Protein AF-A0A077QJ60-F1 (afdb_monomer_lite)

Structure (mmCIF, N/CA/C/O backbone):
data_AF-A0A077QJ60-F1
#
_entry.id   AF-A0A077QJ60-F1
#
loop_
_atom_site.group_PDB
_atom_site.id
_atom_site.type_symbol
_atom_site.label_atom_id
_atom_site.label_alt_id
_atom_site.label_comp_id
_atom_site.label_asym_id
_atom_site.label_entity_id
_atom_site.label_seq_id
_atom_site.pdbx_PDB_ins_code
_atom_site.Cartn_x
_atom_site.Cartn_y
_atom_site.Cartn_z
_atom_site.occupancy
_atom_site.B_iso_or_equiv
_atom_site.auth_seq_id
_atom_site.auth_comp_id
_atom_site.auth_asym_id
_atom_site.auth_atom_id
_atom_site.pdbx_PDB_model_num
ATOM 1 N N . MET A 1 1 ? -6.316 -18.079 2.601 1.00 45.16 1 MET A N 1
ATOM 2 C CA . MET A 1 1 ? -5.553 -17.860 3.847 1.00 45.16 1 MET A CA 1
ATOM 3 C C . MET A 1 1 ? -5.192 -16.392 3.807 1.00 45.16 1 MET A C 1
ATOM 5 O O . MET A 1 1 ? -4.427 -16.029 2.928 1.00 45.16 1 MET A O 1
ATOM 9 N N . ASN A 1 2 ? -5.844 -15.554 4.613 1.00 54.09 2 ASN A N 1
ATOM 10 C CA . ASN A 1 2 ? -5.673 -14.102 4.520 1.00 54.09 2 ASN A CA 1
ATOM 11 C C . ASN A 1 2 ? -4.307 -13.758 5.116 1.00 54.09 2 ASN A C 1
ATOM 13 O O . ASN A 1 2 ? -4.057 -14.051 6.289 1.00 54.09 2 ASN A O 1
ATOM 17 N N . PHE A 1 3 ? -3.397 -13.211 4.311 1.00 62.00 3 PHE A N 1
ATOM 18 C CA . PHE A 1 3 ? -2.084 -12.816 4.807 1.00 62.00 3 PHE A CA 1
ATOM 19 C C . PHE A 1 3 ? -2.166 -11.394 5.346 1.00 62.00 3 PHE A C 1
ATOM 21 O O . PHE A 1 3 ? -2.419 -10.457 4.597 1.00 62.00 3 PHE A O 1
ATOM 28 N N . LEU A 1 4 ? -1.923 -11.227 6.650 1.00 72.00 4 LEU A N 1
ATOM 29 C CA . LEU A 1 4 ? -1.738 -9.902 7.229 1.00 72.00 4 LEU A CA 1
ATOM 30 C C . LEU A 1 4 ? -0.318 -9.424 6.923 1.00 72.00 4 LEU A C 1
ATOM 32 O O . LEU A 1 4 ? 0.641 -9.845 7.576 1.00 72.00 4 LEU A O 1
ATOM 36 N N . ARG A 1 5 ? -0.178 -8.532 5.945 1.00 80.81 5 ARG A N 1
ATOM 37 C CA . ARG A 1 5 ? 1.093 -7.860 5.658 1.00 80.81 5 ARG A CA 1
ATOM 38 C C . ARG A 1 5 ? 1.173 -6.545 6.416 1.00 80.81 5 ARG A C 1
ATOM 40 O O . ARG A 1 5 ? 0.162 -5.891 6.657 1.00 80.81 5 ARG A O 1
ATOM 47 N N . ARG A 1 6 ? 2.383 -6.157 6.817 1.00 81.75 6 ARG A N 1
ATOM 48 C CA . ARG A 1 6 ? 2.634 -4.869 7.464 1.00 81.75 6 ARG A CA 1
ATOM 49 C C . ARG A 1 6 ? 3.534 -4.025 6.584 1.00 81.75 6 ARG A C 1
ATOM 51 O O . ARG A 1 6 ? 4.596 -4.495 6.194 1.00 81.75 6 ARG A O 1
ATOM 58 N N . VAL A 1 7 ? 3.122 -2.785 6.368 1.00 84.81 7 VAL A N 1
ATOM 59 C CA . VAL A 1 7 ? 3.890 -1.773 5.646 1.00 84.81 7 VAL A CA 1
ATOM 60 C C . VAL A 1 7 ? 4.001 -0.509 6.487 1.00 84.81 7 VAL A C 1
ATOM 62 O O . VAL A 1 7 ? 3.128 -0.225 7.317 1.00 84.81 7 VAL A O 1
ATOM 65 N N . SER A 1 8 ? 5.086 0.229 6.286 1.00 83.69 8 SER A N 1
ATOM 66 C CA . SER A 1 8 ? 5.268 1.555 6.862 1.00 83.69 8 SER A CA 1
ATOM 67 C C . SER A 1 8 ? 5.464 2.562 5.749 1.00 83.69 8 SER A C 1
ATOM 69 O O . SER A 1 8 ? 6.221 2.292 4.825 1.00 83.69 8 SER A O 1
ATOM 71 N N . VAL A 1 9 ? 4.781 3.693 5.861 1.00 84.88 9 VAL A N 1
ATOM 72 C CA . VAL A 1 9 ? 4.752 4.756 4.852 1.00 84.88 9 VAL A CA 1
ATOM 73 C C . VAL A 1 9 ? 4.950 6.115 5.522 1.00 84.88 9 VAL A C 1
ATOM 75 O O . VAL A 1 9 ? 4.826 6.238 6.743 1.00 84.88 9 VAL A O 1
ATOM 78 N N . THR A 1 10 ? 5.259 7.143 4.745 1.00 85.00 10 THR A N 1
ATOM 79 C CA . THR A 1 10 ? 5.322 8.530 5.223 1.00 85.00 10 THR A CA 1
ATOM 80 C C . THR A 1 10 ? 3.946 9.032 5.686 1.00 85.00 10 THR A C 1
ATOM 82 O O . THR A 1 10 ? 2.905 8.453 5.370 1.00 85.00 10 THR A O 1
ATOM 85 N N . GLU A 1 11 ? 3.906 10.142 6.430 1.00 85.50 11 GLU A N 1
ATOM 86 C CA . GLU A 1 11 ? 2.640 10.762 6.856 1.00 85.50 11 GLU A CA 1
ATOM 87 C C . GLU A 1 11 ? 1.763 11.177 5.662 1.00 85.50 11 GLU A C 1
ATOM 89 O O . GLU A 1 11 ? 0.540 11.019 5.690 1.00 85.50 11 GLU A O 1
ATOM 94 N N . GLN A 1 12 ? 2.380 11.686 4.593 1.00 84.75 12 GLN A N 1
ATOM 95 C CA . GLN A 1 12 ? 1.671 12.080 3.379 1.00 84.75 12 GLN A CA 1
ATOM 96 C C . GLN A 1 12 ? 0.987 10.875 2.726 1.00 84.75 12 GLN A C 1
ATOM 98 O O . GLN A 1 12 ? -0.222 10.898 2.499 1.00 84.75 12 GLN A O 1
ATOM 103 N N . GLU A 1 13 ? 1.740 9.804 2.489 1.00 85.38 13 GLU A N 1
ATOM 104 C CA . GLU A 1 13 ? 1.234 8.545 1.939 1.00 85.38 13 GLU A CA 1
ATOM 105 C C . GLU A 1 13 ? 0.145 7.929 2.821 1.00 85.38 13 GLU A C 1
ATOM 107 O O . GLU A 1 13 ? -0.899 7.504 2.326 1.00 85.38 13 GLU A O 1
ATOM 112 N N . PHE A 1 14 ? 0.340 7.939 4.143 1.00 86.88 14 PHE A N 1
ATOM 113 C CA . PHE A 1 14 ? -0.656 7.459 5.095 1.00 86.88 14 PHE A CA 1
ATOM 114 C C . PHE A 1 14 ? -1.986 8.203 4.945 1.00 86.88 14 PHE A C 1
ATOM 116 O O . PHE A 1 14 ? -3.053 7.586 4.933 1.00 86.88 14 PHE A O 1
ATOM 123 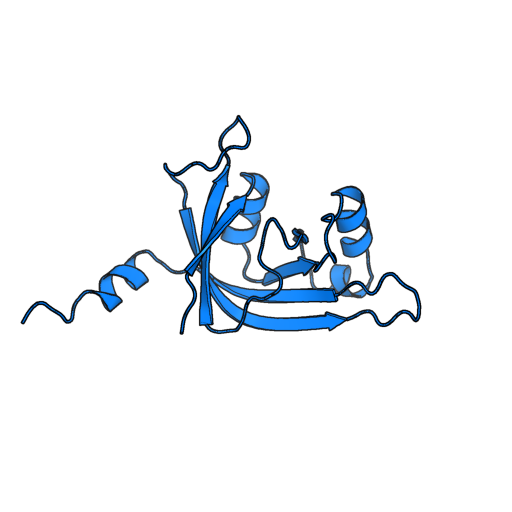N N . ASN A 1 15 ? -1.933 9.530 4.818 1.00 86.25 15 ASN A N 1
ATOM 124 C CA . ASN A 1 15 ? -3.120 10.356 4.638 1.00 86.25 15 ASN A CA 1
ATOM 125 C C . ASN A 1 15 ? -3.784 10.142 3.273 1.00 86.25 15 ASN A C 1
ATOM 127 O O . ASN A 1 15 ? -5.011 10.187 3.203 1.00 86.25 15 ASN A O 1
ATOM 131 N N . ILE A 1 16 ? -3.017 9.864 2.216 1.00 85.94 16 ILE A N 1
ATOM 132 C CA . ILE A 1 16 ? -3.572 9.494 0.908 1.00 85.94 16 ILE A CA 1
ATOM 133 C C . ILE A 1 16 ? -4.349 8.182 1.030 1.00 85.94 16 ILE A C 1
ATOM 135 O O . ILE A 1 16 ? -5.534 8.148 0.714 1.00 85.94 16 ILE A O 1
ATOM 139 N N . ILE A 1 17 ? -3.728 7.129 1.569 1.00 87.19 17 ILE A N 1
ATOM 140 C CA . ILE A 1 17 ? -4.374 5.813 1.698 1.00 87.19 17 ILE A CA 1
ATOM 141 C C . ILE A 1 17 ? -5.602 5.886 2.616 1.00 87.19 17 ILE A C 1
ATOM 143 O O . ILE A 1 17 ? -6.629 5.260 2.381 1.00 87.19 17 ILE A O 1
ATOM 147 N N . LYS A 1 18 ? -5.540 6.689 3.678 1.00 87.75 18 LYS A N 1
ATOM 148 C CA . LYS A 1 18 ? -6.669 6.870 4.594 1.00 87.75 18 LYS A CA 1
ATOM 149 C C . LYS A 1 18 ? -7.869 7.580 3.952 1.00 87.75 18 LYS A C 1
ATOM 151 O O . LYS A 1 18 ? -8.993 7.364 4.396 1.00 87.75 18 LYS A O 1
ATOM 156 N N . ASN A 1 19 ? -7.647 8.467 2.988 1.00 85.88 19 ASN A N 1
ATOM 157 C CA . ASN A 1 19 ? -8.705 9.298 2.405 1.00 85.88 19 ASN A CA 1
ATOM 158 C C . ASN A 1 19 ? -9.121 8.844 1.000 1.00 85.88 19 ASN A C 1
ATOM 160 O O . ASN A 1 19 ? -9.927 9.518 0.361 1.00 85.88 19 ASN A O 1
ATOM 164 N N . ASN A 1 20 ? -8.593 7.714 0.532 1.00 84.19 20 ASN A N 1
ATOM 165 C CA . ASN A 1 20 ? -8.881 7.149 -0.777 1.00 84.19 20 ASN A CA 1
ATOM 166 C C . ASN A 1 20 ? -9.436 5.717 -0.635 1.00 84.19 20 ASN A C 1
ATOM 168 O O . ASN A 1 20 ? -9.516 5.165 0.461 1.00 84.19 20 ASN A O 1
ATOM 172 N N . GLN A 1 21 ? -9.880 5.146 -1.750 1.00 85.31 21 GLN A N 1
ATOM 173 C CA . GLN A 1 21 ? -10.383 3.769 -1.858 1.00 85.31 21 GLN A CA 1
ATOM 174 C C . GLN A 1 21 ? -9.640 2.975 -2.934 1.00 85.31 21 GLN A C 1
ATOM 176 O O . GLN A 1 21 ? -9.834 1.772 -3.065 1.00 85.31 21 GLN A O 1
ATOM 181 N N . LEU A 1 22 ? -8.775 3.651 -3.695 1.00 84.19 22 LEU A N 1
ATOM 182 C CA . LEU A 1 22 ? -8.008 3.082 -4.785 1.00 84.19 22 LEU A CA 1
ATOM 183 C C . LEU A 1 22 ? -6.549 3.518 -4.653 1.00 84.19 22 LEU A C 1
ATOM 185 O O . LEU A 1 22 ? -6.256 4.704 -4.509 1.00 84.19 22 LEU A O 1
ATOM 189 N N . VAL A 1 23 ? -5.628 2.561 -4.713 1.00 85.88 23 VAL A N 1
ATOM 190 C CA . VAL A 1 23 ? -4.182 2.817 -4.810 1.00 85.88 23 VAL A CA 1
ATOM 191 C C . VAL A 1 23 ? -3.583 1.956 -5.903 1.00 85.88 23 VAL A C 1
ATOM 193 O O . VAL A 1 23 ? -4.186 0.995 -6.358 1.00 85.88 23 VAL A O 1
ATOM 196 N N . GLY A 1 24 ? -2.399 2.322 -6.351 1.00 85.31 24 GLY A N 1
ATOM 197 C CA . GLY A 1 24 ? -1.731 1.745 -7.504 1.00 85.31 24 GLY A CA 1
ATOM 198 C C . GLY A 1 24 ? -0.320 1.419 -7.087 1.00 85.31 24 GLY A C 1
ATOM 199 O O . GLY A 1 24 ? 0.354 2.242 -6.476 1.00 85.31 24 GLY A O 1
ATOM 200 N N . VAL A 1 25 ? 0.104 0.208 -7.390 1.00 82.88 25 VAL A N 1
ATOM 201 C CA . VAL A 1 25 ? 1.369 -0.351 -6.951 1.00 82.88 25 VAL A CA 1
ATOM 202 C C . VAL A 1 25 ? 2.141 -0.779 -8.175 1.00 82.88 25 VAL A C 1
ATOM 204 O O . VAL A 1 25 ? 1.688 -1.634 -8.939 1.00 82.88 25 VAL A O 1
ATOM 207 N N . VAL A 1 26 ? 3.294 -0.163 -8.378 1.00 79.25 26 VAL A N 1
ATOM 208 C CA . VAL A 1 26 ? 4.182 -0.478 -9.485 1.00 79.25 26 VAL A CA 1
ATOM 209 C C . VAL A 1 26 ? 5.103 -1.607 -9.049 1.00 79.25 26 VAL A C 1
ATOM 211 O O . VAL A 1 26 ? 5.823 -1.489 -8.065 1.00 79.25 26 VAL A O 1
ATOM 214 N N . ASN A 1 27 ? 5.063 -2.717 -9.778 1.00 74.56 27 ASN A N 1
ATOM 215 C CA . ASN A 1 27 ? 5.962 -3.839 -9.570 1.00 74.56 27 ASN A CA 1
ATOM 216 C C . ASN A 1 27 ? 7.293 -3.542 -10.261 1.00 74.56 27 ASN A C 1
ATOM 218 O O . ASN A 1 27 ? 7.349 -3.443 -11.493 1.00 74.56 27 ASN A O 1
ATOM 222 N N . THR A 1 28 ? 8.347 -3.386 -9.468 1.00 63.69 28 THR A N 1
ATOM 223 C CA . THR A 1 28 ? 9.681 -3.058 -9.956 1.00 63.69 28 THR A CA 1
ATOM 224 C C . THR A 1 28 ? 10.579 -4.262 -9.704 1.00 63.69 28 THR A C 1
ATOM 226 O O . THR A 1 28 ? 10.735 -4.724 -8.585 1.00 63.69 28 THR A O 1
ATOM 229 N N . LEU A 1 29 ? 11.136 -4.836 -10.766 1.00 57.47 29 LEU A N 1
ATOM 230 C CA . LEU A 1 29 ? 11.790 -6.149 -10.745 1.00 57.47 29 LEU A CA 1
ATOM 231 C C . LEU A 1 29 ? 13.121 -6.227 -9.956 1.00 57.47 29 LEU A C 1
ATOM 233 O O . LEU A 1 29 ? 13.884 -7.124 -10.278 1.00 57.47 29 LEU A O 1
ATOM 237 N N . GLU A 1 30 ? 13.408 -5.329 -8.993 1.00 53.56 30 GLU A N 1
ATOM 238 C CA . GLU A 1 30 ? 14.316 -5.521 -7.827 1.00 53.56 30 GLU A CA 1
ATOM 239 C C . GLU A 1 30 ? 14.796 -4.202 -7.172 1.00 53.56 30 GLU A C 1
ATOM 241 O O . GLU A 1 30 ? 15.127 -4.211 -5.988 1.00 53.56 30 GLU A O 1
ATOM 2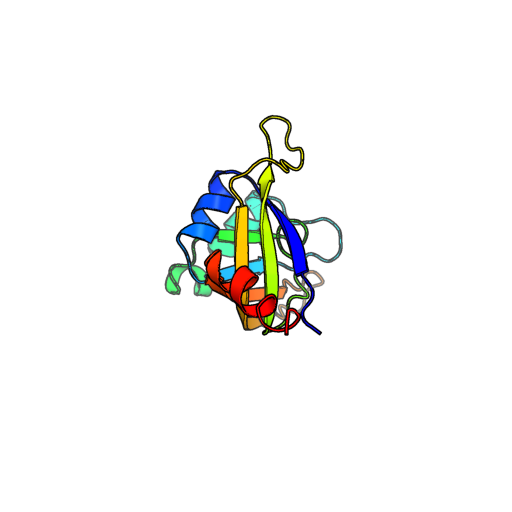46 N N . GLU A 1 31 ? 14.847 -3.069 -7.889 1.00 61.06 31 GLU A N 1
ATOM 247 C CA . GLU A 1 31 ? 15.500 -1.831 -7.393 1.00 61.06 31 GLU A CA 1
ATOM 248 C C . GLU A 1 31 ? 14.550 -0.730 -6.876 1.00 61.06 31 GLU A C 1
ATOM 250 O O . GLU A 1 31 ? 15.023 0.333 -6.468 1.00 61.06 31 GLU A O 1
ATOM 255 N N . GLY A 1 32 ? 13.232 -0.954 -6.841 1.00 61.81 32 GLY A N 1
ATOM 256 C CA . GLY A 1 32 ? 12.283 0.132 -6.571 1.00 61.81 32 GLY A CA 1
ATOM 257 C C . GLY A 1 32 ? 12.189 1.108 -7.752 1.00 61.81 32 GLY A C 1
ATOM 258 O O . GLY A 1 32 ? 12.947 1.031 -8.722 1.00 61.81 32 GLY A O 1
ATOM 259 N N . MET A 1 33 ? 11.250 2.051 -7.690 1.00 68.38 33 MET A N 1
ATOM 260 C CA . MET A 1 33 ? 11.210 3.194 -8.610 1.00 68.38 33 MET A CA 1
ATOM 261 C C . MET A 1 33 ? 11.478 4.476 -7.838 1.00 68.38 33 MET A C 1
ATOM 263 O O . MET A 1 33 ? 11.002 4.653 -6.722 1.00 68.38 33 MET A O 1
ATOM 267 N N . THR A 1 34 ? 12.217 5.400 -8.446 1.00 72.75 34 THR A N 1
ATOM 268 C CA . THR A 1 34 ? 12.398 6.727 -7.858 1.00 72.75 34 THR A CA 1
ATOM 269 C C . THR A 1 34 ? 11.094 7.525 -7.918 1.00 72.75 34 THR A C 1
ATOM 271 O O . THR A 1 34 ? 10.268 7.318 -8.809 1.00 72.75 34 THR A O 1
ATOM 274 N N . GLU A 1 35 ? 10.928 8.497 -7.019 1.00 70.62 35 GLU A N 1
ATOM 275 C CA . GLU A 1 35 ? 9.775 9.413 -7.012 1.00 70.62 35 GLU A CA 1
ATOM 276 C C . GLU A 1 35 ? 9.564 10.079 -8.388 1.00 70.62 35 GLU A C 1
ATOM 278 O O . GLU A 1 35 ? 8.459 10.085 -8.921 1.00 70.62 35 GLU A O 1
ATOM 283 N N . GLU A 1 36 ? 10.647 10.503 -9.056 1.00 72.75 36 GLU A N 1
ATOM 284 C CA . GLU A 1 36 ? 10.590 11.074 -10.412 1.00 72.75 36 GLU A CA 1
ATOM 285 C C . GLU A 1 36 ? 10.041 10.081 -11.458 1.00 72.75 36 GLU A C 1
ATOM 287 O O . GLU A 1 36 ? 9.373 10.470 -12.422 1.00 72.75 36 GLU A O 1
ATOM 292 N N . GLN A 1 37 ? 10.340 8.787 -11.314 1.00 73.12 37 GLN A N 1
ATOM 293 C CA . GLN A 1 37 ? 9.816 7.748 -12.203 1.00 73.12 37 GLN A CA 1
ATOM 294 C C . GLN A 1 37 ? 8.327 7.499 -11.945 1.00 73.12 37 GLN A C 1
ATOM 296 O O . GLN A 1 37 ? 7.564 7.394 -12.909 1.00 73.12 37 GLN A O 1
ATOM 301 N N . LEU A 1 38 ? 7.908 7.469 -10.677 1.00 71.69 38 LEU A N 1
ATOM 302 C CA . LEU A 1 38 ? 6.500 7.346 -10.290 1.00 71.69 38 LEU A CA 1
ATOM 303 C C . LEU A 1 38 ? 5.678 8.541 -10.794 1.00 71.69 38 LEU A C 1
ATOM 305 O O . LEU A 1 38 ? 4.626 8.349 -11.409 1.00 71.69 38 LEU A O 1
ATOM 309 N N . ASP A 1 39 ? 6.204 9.759 -10.662 1.00 71.88 39 ASP A N 1
ATOM 310 C CA . ASP A 1 39 ? 5.582 10.979 -11.184 1.00 71.88 39 ASP A CA 1
ATOM 311 C C . ASP A 1 39 ? 5.405 10.933 -12.705 1.00 71.88 39 ASP A C 1
ATOM 313 O O . ASP A 1 39 ? 4.356 11.308 -13.240 1.00 71.88 39 ASP A O 1
ATOM 317 N N . LYS A 1 40 ? 6.411 10.442 -13.439 1.00 72.94 40 LYS A N 1
ATOM 318 C CA . LYS A 1 40 ? 6.312 10.264 -14.897 1.00 72.94 40 LYS A CA 1
ATOM 319 C C . LYS A 1 40 ? 5.232 9.254 -15.275 1.00 72.94 40 LYS A C 1
ATOM 321 O O . LYS A 1 40 ? 4.519 9.482 -16.253 1.00 72.94 40 LYS A O 1
ATOM 326 N N . ILE A 1 41 ? 5.089 8.167 -14.516 1.00 71.88 41 ILE A N 1
ATOM 327 C CA . ILE A 1 41 ? 4.027 7.176 -14.730 1.00 71.88 41 ILE A CA 1
ATOM 328 C C . ILE A 1 41 ? 2.661 7.812 -14.474 1.00 71.88 41 ILE A C 1
ATOM 330 O O . ILE A 1 41 ? 1.792 7.707 -15.337 1.00 71.88 41 ILE A O 1
ATOM 334 N N . ALA A 1 42 ? 2.488 8.551 -13.373 1.00 67.81 42 ALA A N 1
ATOM 335 C CA . ALA A 1 42 ? 1.256 9.283 -13.058 1.00 67.81 42 ALA A CA 1
ATOM 336 C C . ALA A 1 42 ? 0.809 10.241 -14.169 1.00 67.81 42 ALA A C 1
ATOM 338 O O . ALA A 1 42 ? -0.382 10.517 -14.328 1.00 67.81 42 ALA A O 1
ATOM 339 N N . GLN A 1 43 ? 1.739 10.701 -15.007 1.00 67.38 43 GLN A N 1
ATOM 340 C CA . GLN A 1 43 ? 1.416 11.571 -16.128 1.00 67.38 43 GLN A CA 1
ATOM 341 C C . GLN A 1 43 ? 0.803 10.864 -17.349 1.00 67.38 43 GLN A C 1
ATOM 343 O O . GLN A 1 43 ? 0.326 11.564 -18.255 1.00 67.38 43 GLN A O 1
ATOM 348 N N . PHE A 1 44 ? 0.785 9.526 -17.404 1.00 70.25 44 PHE A N 1
ATOM 349 C CA . PHE A 1 44 ? 0.170 8.784 -18.507 1.00 70.25 44 PHE A CA 1
ATOM 350 C C . PHE A 1 44 ? -1.333 9.075 -18.610 1.00 70.25 44 PHE A C 1
ATOM 352 O O . PHE A 1 44 ? -2.046 9.176 -17.613 1.00 70.25 44 PHE A O 1
ATOM 359 N N . TYR A 1 45 ? -1.819 9.197 -19.852 1.00 51.50 45 TYR A N 1
ATOM 360 C CA . TYR A 1 45 ? -3.190 9.620 -20.168 1.00 51.50 45 TYR A CA 1
ATOM 361 C C . TYR A 1 45 ? -4.253 8.800 -19.426 1.00 51.50 45 TYR A C 1
ATOM 363 O O . TYR A 1 45 ? -5.218 9.360 -18.915 1.00 51.50 45 TYR A O 1
ATOM 371 N N . LEU A 1 46 ? -4.039 7.485 -19.315 1.00 60.53 46 LEU A N 1
ATOM 372 C CA . LEU A 1 46 ? -4.947 6.581 -18.615 1.00 60.53 46 LEU A CA 1
ATOM 373 C C . LEU A 1 46 ? -5.159 6.999 -17.149 1.00 60.53 46 LEU A C 1
ATOM 375 O O . LEU A 1 46 ? -6.294 7.001 -16.687 1.00 60.53 46 LEU A O 1
ATOM 379 N N . PHE A 1 47 ? -4.096 7.409 -16.450 1.00 64.19 47 PHE A N 1
ATOM 380 C CA . PHE A 1 47 ? -4.122 7.696 -15.011 1.00 64.19 47 PHE A CA 1
ATOM 381 C C . PHE A 1 47 ? -4.639 9.095 -14.683 1.00 64.19 47 PHE A C 1
ATOM 383 O O . PHE A 1 47 ? -5.388 9.271 -13.724 1.00 64.19 47 PHE A O 1
ATOM 390 N N . LYS A 1 48 ? -4.365 10.073 -15.553 1.00 58.38 48 LYS A N 1
ATOM 391 C CA . LYS A 1 48 ? -4.958 11.416 -15.442 1.00 58.38 48 LYS A CA 1
ATOM 392 C C . LYS A 1 48 ? -6.488 11.401 -15.502 1.00 58.38 48 LYS A C 1
ATOM 394 O O . LYS A 1 48 ? -7.126 12.248 -14.888 1.00 58.38 48 LYS A O 1
ATOM 399 N N . HIS A 1 49 ? -7.080 10.461 -16.241 1.00 56.00 49 HIS A N 1
ATOM 400 C CA . HIS A 1 49 ? -8.531 10.398 -16.437 1.00 56.00 49 HIS A CA 1
ATOM 401 C C . HIS A 1 49 ? -9.291 9.593 -15.377 1.00 56.00 49 HIS A C 1
ATOM 403 O O . HIS A 1 49 ? -10.505 9.754 -15.276 1.00 56.00 49 HIS A O 1
ATOM 409 N N . ILE A 1 50 ? -8.602 8.790 -14.564 1.00 61.00 50 ILE A N 1
ATOM 410 C CA . ILE A 1 50 ? -9.201 8.069 -13.428 1.00 61.00 50 ILE A CA 1
ATOM 411 C C . ILE A 1 50 ? -9.071 8.839 -12.099 1.00 61.00 50 ILE A C 1
ATOM 413 O O . ILE A 1 50 ? -9.413 8.299 -11.055 1.00 61.00 50 ILE A O 1
ATOM 417 N N . ASN A 1 51 ? -8.603 10.098 -12.139 1.00 55.41 51 ASN A N 1
ATOM 418 C CA . ASN A 1 51 ? -8.365 10.961 -10.971 1.00 55.41 51 ASN A CA 1
ATOM 419 C C . ASN A 1 51 ? -7.553 10.254 -9.871 1.00 55.41 51 ASN A C 1
ATOM 421 O O . ASN A 1 51 ? -7.884 10.292 -8.689 1.00 55.41 51 ASN A O 1
ATOM 425 N N . PHE A 1 52 ? -6.525 9.537 -10.313 1.00 64.12 52 PHE A N 1
ATOM 426 C CA . PHE A 1 52 ? -5.725 8.658 -9.487 1.00 64.12 52 PHE A CA 1
ATOM 427 C C . PHE A 1 52 ? -4.502 9.409 -8.954 1.00 64.12 52 PHE A C 1
ATOM 429 O O . PHE A 1 52 ? -3.727 9.966 -9.731 1.00 64.12 52 PHE A O 1
ATOM 436 N N . GLU A 1 53 ? -4.364 9.458 -7.629 1.00 58.81 53 GLU A N 1
ATOM 437 C CA . GLU A 1 53 ? -3.530 10.469 -6.965 1.00 58.81 53 GLU A CA 1
ATOM 438 C C . GLU A 1 53 ? -2.147 9.978 -6.521 1.00 58.81 53 GLU A C 1
ATOM 440 O O . GLU A 1 53 ? -1.287 10.814 -6.259 1.00 58.81 53 GLU A O 1
ATOM 445 N N . CYS A 1 54 ? -1.887 8.666 -6.424 1.00 66.94 54 CYS A N 1
ATOM 446 C CA . CYS A 1 54 ? -0.604 8.200 -5.884 1.00 66.94 54 CYS A CA 1
ATOM 447 C C . CYS A 1 54 ? -0.237 6.768 -6.286 1.00 66.94 54 CYS A C 1
ATOM 449 O O . CYS A 1 54 ? -1.012 5.838 -6.059 1.00 66.94 54 CYS A O 1
ATOM 451 N N . PHE A 1 55 ? 0.969 6.601 -6.835 1.00 73.00 55 PHE A N 1
ATOM 452 C CA . PHE A 1 55 ? 1.599 5.299 -7.032 1.00 73.00 55 PHE A CA 1
ATOM 453 C C . PHE A 1 55 ? 2.558 4.983 -5.889 1.00 73.00 55 PHE A C 1
ATOM 455 O O . PHE A 1 55 ? 3.312 5.846 -5.454 1.00 73.00 55 PHE A O 1
ATOM 462 N N . PHE A 1 56 ? 2.566 3.722 -5.482 1.00 74.81 56 PHE A N 1
ATOM 463 C CA . PHE A 1 56 ? 3.526 3.148 -4.550 1.00 74.81 56 PHE A CA 1
ATOM 464 C C . PHE A 1 56 ? 4.432 2.185 -5.310 1.00 74.81 56 PHE A C 1
ATOM 466 O O . PHE A 1 56 ? 3.977 1.530 -6.251 1.00 74.81 56 PHE A O 1
ATOM 473 N N . ASP A 1 57 ? 5.693 2.068 -4.915 1.00 69.25 57 ASP A N 1
ATOM 474 C CA . ASP A 1 57 ? 6.506 0.937 -5.357 1.00 69.25 57 ASP A CA 1
ATOM 475 C C . ASP A 1 57 ? 6.167 -0.326 -4.549 1.00 69.25 57 ASP A C 1
ATOM 477 O O . ASP A 1 57 ? 5.418 -0.297 -3.561 1.00 69.25 57 ASP A O 1
ATOM 481 N N . ASP A 1 58 ? 6.719 -1.459 -4.976 1.00 64.94 58 ASP A N 1
ATOM 482 C CA . ASP A 1 58 ? 6.452 -2.746 -4.354 1.00 64.94 58 ASP A CA 1
ATOM 483 C C . ASP A 1 58 ? 7.134 -2.953 -2.988 1.00 64.94 58 ASP A C 1
ATOM 485 O O . ASP A 1 58 ? 6.832 -3.921 -2.279 1.00 64.94 58 ASP A O 1
ATOM 489 N N . THR A 1 59 ? 8.001 -2.015 -2.589 1.00 67.31 59 THR A N 1
ATOM 490 C CA . THR A 1 59 ? 8.619 -1.963 -1.258 1.00 67.31 59 THR A CA 1
ATOM 491 C C . THR A 1 59 ? 7.687 -1.304 -0.239 1.00 67.31 59 THR A C 1
ATOM 493 O O . THR A 1 59 ? 7.604 -1.761 0.906 1.00 67.31 59 THR A O 1
ATOM 496 N N . ALA A 1 60 ? 6.929 -0.289 -0.668 1.00 68.19 60 ALA A N 1
ATOM 497 C CA . ALA A 1 60 ? 5.939 0.413 0.140 1.00 68.19 60 ALA A CA 1
ATOM 498 C C . ALA A 1 60 ? 4.607 -0.349 0.226 1.00 68.19 60 ALA A C 1
ATOM 500 O O . ALA A 1 60 ? 4.006 -0.426 1.301 1.00 68.19 60 ALA A O 1
ATOM 501 N N . LEU A 1 61 ? 4.146 -0.957 -0.873 1.00 76.50 61 LEU A N 1
ATOM 502 C CA . LEU A 1 61 ? 2.973 -1.835 -0.884 1.00 76.50 61 LEU A CA 1
ATOM 503 C C . LEU A 1 61 ? 3.250 -3.101 -1.696 1.00 76.50 61 LEU A C 1
ATOM 505 O O . LEU A 1 61 ? 3.699 -3.018 -2.822 1.00 76.50 61 LEU A O 1
ATOM 509 N N . PRO A 1 62 ? 2.917 -4.301 -1.208 1.00 77.56 62 PRO A N 1
ATOM 510 C CA . PRO A 1 62 ? 3.291 -5.529 -1.896 1.00 77.56 62 PRO A CA 1
ATOM 511 C C . PRO A 1 62 ? 2.570 -5.664 -3.242 1.00 77.56 62 PRO A C 1
ATOM 513 O O . PRO A 1 62 ? 1.344 -5.739 -3.279 1.00 77.56 62 PRO A O 1
ATOM 516 N N . ALA A 1 63 ? 3.316 -5.802 -4.344 1.00 78.88 63 ALA A N 1
ATOM 517 C CA . ALA A 1 63 ? 2.773 -6.036 -5.692 1.00 78.88 63 ALA A CA 1
ATOM 518 C C . ALA A 1 63 ? 2.067 -7.401 -5.869 1.00 78.88 63 ALA A C 1
ATOM 520 O O . ALA A 1 63 ? 1.413 -7.650 -6.876 1.00 78.88 63 ALA A O 1
ATOM 521 N N . THR A 1 64 ? 2.206 -8.310 -4.903 1.00 80.50 64 THR A N 1
ATOM 522 C CA . THR A 1 64 ? 1.647 -9.676 -4.938 1.00 80.50 64 THR A CA 1
ATOM 523 C C . THR A 1 64 ? 0.363 -9.818 -4.120 1.00 80.50 64 THR A C 1
ATOM 525 O O . THR A 1 64 ? 0.025 -10.919 -3.689 1.00 80.50 64 THR A O 1
ATOM 528 N N . THR A 1 65 ? -0.316 -8.703 -3.856 1.00 84.62 65 THR A N 1
ATOM 529 C CA . THR A 1 65 ? -1.551 -8.677 -3.066 1.00 84.62 65 THR A CA 1
ATOM 530 C C . THR A 1 65 ? -2.710 -9.281 -3.853 1.00 84.62 65 THR A C 1
ATOM 532 O O . THR A 1 65 ? -2.829 -9.052 -5.057 1.00 84.62 65 THR A O 1
ATOM 535 N N . LEU A 1 66 ? -3.559 -10.052 -3.173 1.00 87.38 66 LEU A N 1
ATOM 536 C CA . LEU A 1 66 ? -4.757 -10.677 -3.733 1.00 87.38 66 LEU A CA 1
ATOM 537 C C . LEU A 1 66 ? -6.032 -10.145 -3.056 1.00 87.38 66 LEU A C 1
ATOM 539 O O . LEU A 1 66 ? -5.973 -9.692 -1.911 1.00 87.38 66 LEU A O 1
ATOM 543 N N . PRO A 1 67 ? -7.205 -10.248 -3.710 1.00 90.44 67 PRO A N 1
ATOM 544 C CA . PRO A 1 67 ? -8.486 -9.996 -3.056 1.00 90.44 67 PRO A CA 1
ATOM 545 C C . PRO A 1 67 ? -8.639 -10.795 -1.751 1.00 90.44 67 PRO A C 1
ATOM 547 O O . PRO A 1 67 ? -8.378 -12.000 -1.707 1.00 90.44 67 PRO A O 1
ATOM 550 N N . GLY A 1 68 ? -9.071 -10.119 -0.688 1.00 87.56 68 GLY A N 1
ATOM 551 C CA . GLY A 1 68 ? -9.193 -10.640 0.674 1.00 87.56 68 GLY A CA 1
ATOM 552 C C . GLY A 1 68 ? -7.935 -10.504 1.540 1.00 87.56 68 GLY A C 1
ATOM 553 O O . GLY A 1 68 ? -8.012 -10.756 2.746 1.00 87.56 68 GLY A O 1
ATOM 554 N N . ASP A 1 69 ? -6.791 -10.101 0.977 1.00 88.75 69 ASP A N 1
ATOM 555 C CA . ASP A 1 69 ? -5.593 -9.830 1.772 1.00 88.75 69 ASP A CA 1
ATOM 556 C C . ASP A 1 69 ? -5.785 -8.607 2.673 1.00 88.75 69 ASP A C 1
ATOM 558 O O . ASP A 1 69 ? -6.461 -7.632 2.333 1.00 88.75 69 ASP A O 1
ATOM 562 N N . LEU A 1 70 ? -5.144 -8.662 3.842 1.00 89.38 70 LEU A N 1
ATOM 563 C CA . LEU A 1 70 ? -5.181 -7.599 4.835 1.00 89.38 70 LEU A CA 1
ATOM 564 C C . LEU A 1 70 ? -3.825 -6.903 4.874 1.00 89.38 70 LEU A C 1
ATOM 566 O O . LEU A 1 70 ? -2.794 -7.535 5.118 1.00 89.38 70 LEU A O 1
ATOM 570 N N . ILE A 1 71 ? -3.813 -5.585 4.703 1.00 88.12 71 ILE A N 1
ATOM 571 C CA . ILE A 1 71 ? -2.588 -4.791 4.791 1.00 88.12 71 ILE A CA 1
ATOM 572 C C . ILE A 1 71 ? -2.721 -3.812 5.946 1.00 88.12 71 ILE A C 1
ATOM 574 O O . ILE A 1 71 ? -3.552 -2.905 5.949 1.00 88.12 71 ILE A O 1
ATOM 578 N N . ARG A 1 72 ? -1.874 -3.995 6.957 1.00 87.75 72 ARG A N 1
ATOM 579 C CA . ARG A 1 72 ? -1.745 -3.076 8.079 1.00 87.75 72 ARG A CA 1
ATOM 580 C C . ARG A 1 72 ? -0.715 -2.008 7.747 1.00 87.75 72 ARG A C 1
ATOM 582 O O . ARG A 1 72 ? 0.468 -2.305 7.595 1.00 87.75 72 ARG A O 1
ATOM 589 N N . ILE A 1 73 ? -1.170 -0.767 7.744 1.00 87.69 73 ILE A N 1
ATOM 590 C CA . ILE A 1 73 ? -0.377 0.405 7.403 1.00 87.69 73 ILE A CA 1
ATOM 591 C C . ILE A 1 73 ? -0.034 1.143 8.692 1.00 87.69 73 ILE A C 1
ATOM 593 O O . ILE A 1 73 ? -0.910 1.438 9.514 1.00 87.69 73 ILE A O 1
ATOM 597 N N . THR A 1 74 ? 1.252 1.409 8.884 1.00 86.31 74 THR A N 1
ATOM 598 C CA . THR A 1 74 ? 1.780 2.262 9.953 1.00 86.31 74 THR A CA 1
ATOM 599 C C . THR A 1 74 ? 2.531 3.448 9.365 1.00 86.31 74 THR A C 1
ATOM 601 O O . THR A 1 74 ? 2.953 3.391 8.216 1.00 86.31 74 THR A O 1
ATOM 604 N N . MET A 1 75 ? 2.688 4.525 10.131 1.00 86.56 75 MET A N 1
ATOM 605 C CA . MET A 1 75 ? 3.563 5.620 9.712 1.00 86.56 75 MET A CA 1
ATOM 606 C C . MET A 1 75 ? 5.017 5.305 10.077 1.00 86.56 75 MET A C 1
ATOM 608 O O . MET A 1 75 ? 5.278 4.559 11.025 1.00 86.56 75 MET A O 1
ATOM 612 N N . MET A 1 76 ? 5.955 5.833 9.301 1.00 84.62 76 MET A N 1
ATOM 613 C CA . MET A 1 76 ? 7.349 5.945 9.719 1.00 84.62 76 MET A CA 1
ATOM 614 C C . MET A 1 76 ? 7.493 7.071 10.752 1.00 84.62 76 MET A C 1
ATOM 616 O O . MET A 1 76 ? 6.721 8.031 10.731 1.00 84.62 76 MET A O 1
ATOM 620 N N . ASP A 1 77 ? 8.465 6.957 11.653 1.00 79.19 77 ASP A N 1
ATOM 621 C CA . ASP A 1 77 ? 8.853 8.067 12.525 1.00 79.19 77 ASP A CA 1
ATOM 622 C C . ASP A 1 77 ? 9.746 9.081 11.783 1.00 79.19 77 ASP A C 1
ATOM 624 O O . ASP A 1 77 ? 10.091 8.911 10.611 1.00 79.19 77 ASP A O 1
ATOM 628 N N . ASN A 1 78 ? 10.133 10.157 12.473 1.00 74.19 78 ASN A N 1
ATOM 629 C CA . ASN A 1 78 ? 10.973 11.221 11.909 1.00 74.19 78 ASN A CA 1
ATOM 630 C C . ASN A 1 78 ? 12.374 10.745 11.477 1.00 74.19 78 ASN A C 1
ATOM 632 O O . ASN A 1 78 ? 13.082 11.489 10.802 1.00 74.19 78 ASN A O 1
ATOM 636 N N . GLU A 1 79 ? 12.789 9.542 11.879 1.00 7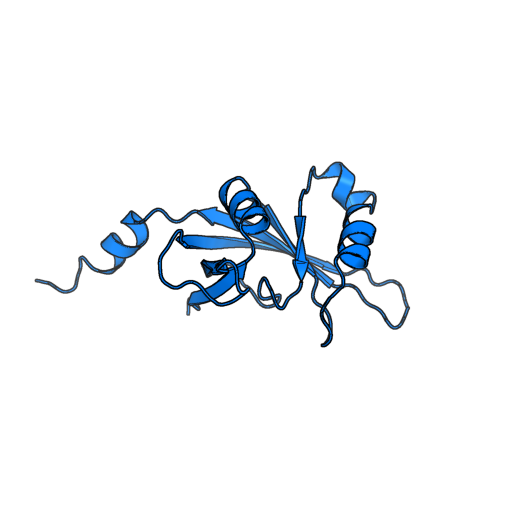7.00 79 GLU A N 1
ATOM 637 C CA . GLU A 1 79 ? 14.061 8.923 11.501 1.00 77.00 79 GLU A CA 1
ATOM 638 C C . GLU A 1 79 ? 13.887 7.922 10.342 1.00 77.00 79 GLU A C 1
ATOM 640 O O . GLU A 1 79 ? 14.843 7.254 9.949 1.00 77.00 79 GLU A O 1
ATOM 645 N N . GLY A 1 80 ? 12.678 7.820 9.771 1.00 69.50 80 GLY A N 1
ATOM 646 C CA . GLY A 1 80 ? 12.341 6.867 8.712 1.00 69.50 80 GLY A CA 1
ATOM 647 C C . GLY A 1 80 ? 12.196 5.429 9.217 1.00 69.50 80 GLY A C 1
ATOM 648 O O . GLY A 1 80 ? 12.139 4.493 8.418 1.00 69.50 80 GLY A O 1
ATOM 649 N N . LEU A 1 81 ? 12.155 5.219 10.537 1.00 74.62 81 LEU A N 1
ATOM 650 C CA . LEU A 1 81 ? 12.016 3.899 11.138 1.00 74.62 81 LEU A CA 1
ATOM 651 C C . LEU A 1 81 ? 10.542 3.529 11.308 1.00 74.62 81 LEU A C 1
ATOM 653 O O . LEU A 1 81 ? 9.640 4.363 11.331 1.00 74.62 81 LEU A O 1
ATOM 657 N N . ILE A 1 82 ? 10.279 2.226 11.419 1.00 71.44 82 ILE A N 1
ATOM 658 C CA . ILE A 1 82 ? 8.923 1.703 11.597 1.00 71.44 82 ILE A CA 1
ATOM 659 C C . ILE A 1 82 ? 8.385 2.123 12.967 1.00 71.44 82 ILE A C 1
ATOM 661 O O . ILE A 1 82 ? 8.707 1.490 13.980 1.00 71.44 82 ILE A O 1
ATOM 665 N N . ASP A 1 83 ? 7.469 3.089 12.986 1.00 70.31 83 ASP A N 1
ATOM 666 C CA . ASP A 1 83 ? 6.768 3.444 14.209 1.00 70.31 83 ASP A CA 1
ATOM 667 C C . ASP A 1 83 ? 5.728 2.358 14.555 1.00 70.31 83 ASP A C 1
ATOM 669 O O . ASP A 1 83 ? 4.840 1.980 13.779 1.00 70.31 83 ASP A O 1
ATOM 673 N N . LYS A 1 84 ? 5.858 1.765 15.746 1.00 65.56 84 LYS A N 1
ATOM 674 C CA . LYS A 1 84 ? 4.887 0.793 16.284 1.00 65.56 84 LYS A CA 1
ATOM 675 C C . LYS A 1 84 ? 3.783 1.471 17.102 1.00 65.56 84 LYS A C 1
ATOM 677 O O . LYS A 1 84 ? 2.796 0.801 17.418 1.00 65.56 84 LYS A O 1
ATOM 682 N N . SER A 1 85 ? 3.934 2.758 17.397 1.00 62.62 85 SER A N 1
ATOM 683 C CA . SER A 1 85 ? 3.159 3.573 18.330 1.00 62.62 85 SER A CA 1
ATOM 684 C C . SER A 1 85 ? 2.181 4.550 17.660 1.00 62.62 85 SER A C 1
ATOM 686 O O . SER A 1 85 ? 1.964 5.629 18.175 1.00 62.62 85 SER A O 1
ATOM 688 N N . SER A 1 86 ? 1.438 4.108 16.636 1.00 65.06 86 SER A N 1
ATOM 689 C CA . SER A 1 86 ? 0.251 4.806 16.081 1.00 65.06 86 SER A CA 1
ATOM 690 C C . SER A 1 86 ? 0.513 6.168 15.409 1.00 65.06 86 SER A C 1
ATOM 692 O O . SER A 1 86 ? 1.433 6.879 15.784 1.00 65.06 86 SER A O 1
ATOM 694 N N . PRO A 1 87 ? -0.364 6.613 14.487 1.00 76.00 87 PRO A N 1
ATOM 695 C CA . PRO A 1 87 ? -1.564 5.972 13.935 1.00 76.00 87 PRO A CA 1
ATOM 696 C C . PRO A 1 87 ? -1.309 4.729 13.068 1.00 76.00 87 PRO A C 1
ATOM 698 O O . PRO A 1 87 ? -0.247 4.525 12.484 1.00 76.00 87 PRO A O 1
ATOM 701 N N . ARG A 1 88 ? -2.320 3.853 13.031 1.00 84.38 88 ARG A N 1
ATOM 702 C CA . ARG A 1 88 ? -2.352 2.635 12.213 1.00 84.38 88 ARG A CA 1
ATOM 703 C C . ARG A 1 88 ? -3.744 2.434 11.632 1.00 84.38 88 ARG A C 1
ATOM 705 O O . ARG A 1 88 ? -4.728 2.621 12.347 1.00 84.38 88 ARG A O 1
ATOM 712 N N . ILE A 1 89 ? -3.810 2.004 10.382 1.00 88.25 89 ILE A N 1
ATOM 713 C CA . ILE A 1 89 ? -5.042 1.558 9.721 1.00 88.25 89 ILE A CA 1
ATOM 714 C C . ILE A 1 89 ? -4.821 0.156 9.166 1.00 88.25 89 ILE A C 1
ATOM 716 O O . ILE A 1 89 ? -3.684 -0.278 8.982 1.00 88.25 89 ILE A O 1
ATOM 720 N N . THR A 1 90 ? -5.903 -0.583 8.952 1.00 89.69 90 THR A N 1
ATOM 721 C CA . THR A 1 90 ? -5.847 -1.816 8.166 1.00 89.69 90 THR A CA 1
ATOM 722 C C . THR A 1 90 ? -6.789 -1.660 6.995 1.00 89.69 90 THR A C 1
ATOM 724 O O . THR A 1 90 ? -7.929 -1.242 7.187 1.00 89.69 90 THR A O 1
ATOM 727 N N . ILE A 1 91 ? -6.294 -1.976 5.808 1.00 91.00 91 ILE A N 1
ATOM 728 C CA . ILE A 1 91 ? -7.109 -2.087 4.608 1.00 91.00 91 ILE A CA 1
ATOM 729 C C . ILE A 1 91 ? -7.337 -3.568 4.314 1.00 91.00 91 ILE A C 1
ATOM 731 O O . ILE A 1 91 ? -6.448 -4.394 4.547 1.00 91.00 91 ILE A O 1
ATOM 735 N N . GLN A 1 92 ? -8.523 -3.889 3.819 1.00 92.19 92 GLN A N 1
ATOM 736 C CA . GLN A 1 92 ? -8.805 -5.152 3.157 1.00 92.19 92 GLN A CA 1
ATOM 737 C C . GLN A 1 92 ? -8.856 -4.882 1.662 1.00 92.19 92 GLN A C 1
ATOM 739 O O . GLN A 1 92 ? -9.583 -3.991 1.235 1.00 92.19 92 GLN A O 1
ATOM 744 N N . VAL A 1 93 ? -8.074 -5.624 0.886 1.00 90.38 93 VAL A N 1
ATOM 745 C CA . VAL A 1 93 ? -8.120 -5.509 -0.572 1.00 90.38 93 VAL A CA 1
ATOM 746 C C . VAL A 1 93 ? -9.368 -6.214 -1.076 1.00 90.38 93 VAL A C 1
ATOM 748 O O . VAL A 1 93 ? -9.535 -7.410 -0.848 1.00 90.38 93 VAL A O 1
ATOM 751 N N . ASP A 1 94 ? -10.238 -5.470 -1.743 1.00 90.44 94 ASP A N 1
ATOM 752 C CA . ASP A 1 94 ? -11.513 -5.965 -2.254 1.00 90.44 94 ASP A CA 1
ATOM 753 C C . ASP A 1 94 ? -11.339 -6.476 -3.687 1.00 90.44 94 ASP A C 1
ATOM 755 O O . ASP A 1 94 ? -11.714 -7.609 -3.992 1.00 90.44 94 ASP A O 1
ATOM 759 N N . GLU A 1 95 ? -10.673 -5.689 -4.537 1.00 89.12 95 GLU A N 1
ATOM 760 C CA . GLU A 1 95 ? -10.366 -6.045 -5.923 1.00 89.12 95 GLU A CA 1
ATOM 761 C C . GLU A 1 95 ? -8.937 -5.650 -6.318 1.00 89.12 95 GLU A C 1
ATOM 763 O O . GLU A 1 95 ? -8.336 -4.719 -5.774 1.00 89.12 95 GLU A O 1
ATOM 768 N N . VAL A 1 96 ? -8.383 -6.381 -7.291 1.00 85.75 96 VAL A N 1
ATOM 769 C CA . VAL A 1 96 ? -7.075 -6.092 -7.887 1.00 85.75 96 VAL A CA 1
ATOM 770 C C . VAL A 1 96 ? -7.215 -6.019 -9.403 1.00 85.75 96 VAL A C 1
ATOM 772 O O . VAL A 1 96 ? -7.590 -7.001 -10.047 1.00 85.75 96 VAL A O 1
ATOM 775 N N . HIS A 1 97 ? -6.866 -4.875 -9.989 1.00 84.88 97 HIS A N 1
ATOM 776 C CA . HIS A 1 97 ? -6.827 -4.693 -11.438 1.00 84.88 97 HIS A CA 1
ATOM 777 C C . HIS A 1 97 ? -5.389 -4.577 -11.930 1.00 84.88 97 HIS A C 1
ATOM 779 O O . HIS A 1 97 ? -4.617 -3.746 -11.460 1.00 84.88 97 HIS A O 1
ATOM 785 N N . HIS A 1 98 ? -5.033 -5.383 -12.924 1.00 79.88 98 HIS A N 1
ATOM 786 C CA . HIS A 1 98 ? -3.678 -5.428 -13.461 1.00 79.88 98 HIS A CA 1
ATOM 787 C C . HIS A 1 98 ? -3.583 -4.642 -14.767 1.00 79.88 98 HIS A C 1
ATOM 789 O O . HIS A 1 98 ? -4.283 -4.939 -15.738 1.00 79.88 98 HIS A O 1
ATOM 795 N N . VAL A 1 99 ? -2.664 -3.683 -14.818 1.00 76.12 99 VAL A N 1
ATOM 796 C CA . VAL A 1 99 ? -2.276 -2.977 -16.037 1.00 76.12 99 VAL A CA 1
ATOM 797 C C . VAL A 1 99 ? -0.834 -3.341 -16.353 1.00 76.12 99 VAL A C 1
ATOM 799 O O . VAL A 1 99 ? 0.101 -2.923 -15.677 1.00 76.12 99 VAL A O 1
ATOM 802 N N . ILE A 1 100 ? -0.653 -4.127 -17.412 1.00 68.44 100 ILE A N 1
ATOM 803 C CA . ILE A 1 100 ? 0.670 -4.478 -17.928 1.00 68.44 100 ILE A CA 1
ATOM 804 C C . ILE A 1 100 ? 0.870 -3.699 -19.215 1.00 68.44 100 ILE A C 1
ATOM 806 O O . ILE A 1 100 ? 0.207 -3.969 -20.222 1.00 68.44 100 ILE A O 1
ATOM 810 N N . ASN A 1 101 ? 1.799 -2.745 -19.201 1.00 59.38 101 ASN A N 1
ATOM 811 C CA . ASN A 1 101 ? 2.213 -2.112 -20.439 1.00 59.38 101 ASN A CA 1
ATOM 812 C C . ASN A 1 101 ? 3.223 -3.016 -21.149 1.00 59.38 101 ASN A C 1
ATOM 814 O O . ASN A 1 101 ? 4.427 -2.930 -20.913 1.00 59.38 101 ASN A O 1
ATOM 818 N N . ARG A 1 102 ? 2.723 -3.877 -22.042 1.00 54.78 102 ARG A N 1
ATOM 819 C CA . ARG A 1 102 ? 3.550 -4.668 -22.964 1.00 54.78 102 ARG A CA 1
ATOM 820 C C . ARG A 1 102 ? 4.085 -3.783 -24.093 1.00 54.78 102 ARG A C 1
ATOM 822 O O . ARG A 1 102 ? 3.832 -4.045 -25.269 1.00 54.78 102 ARG A O 1
ATOM 829 N N . MET A 1 103 ? 4.801 -2.708 -23.760 1.00 48.22 103 MET A N 1
ATOM 830 C CA . MET A 1 103 ? 5.720 -2.129 -24.735 1.00 48.22 103 MET A CA 1
ATOM 831 C C . MET A 1 103 ? 6.833 -3.152 -24.908 1.00 48.22 103 MET A C 1
ATOM 833 O O . MET A 1 103 ? 7.406 -3.595 -23.925 1.00 48.22 103 MET A O 1
ATOM 837 N N . SER A 1 104 ? 7.092 -3.568 -26.142 1.00 44.75 104 SER A N 1
ATOM 838 C CA . SER A 1 104 ? 8.025 -4.624 -26.559 1.00 44.75 104 SER A CA 1
ATOM 839 C C . SER A 1 104 ? 9.511 -4.308 -26.283 1.00 44.75 104 SER A C 1
ATOM 841 O O . SER A 1 104 ? 10.366 -4.466 -27.151 1.00 44.75 104 SER A O 1
ATOM 843 N N . ALA A 1 105 ? 9.815 -3.821 -25.084 1.00 50.72 105 ALA A N 1
ATOM 844 C CA . ALA A 1 105 ? 11.095 -3.342 -24.595 1.00 50.72 105 ALA A CA 1
ATOM 845 C C . ALA A 1 105 ? 11.402 -3.999 -23.231 1.00 50.72 105 ALA A C 1
ATOM 847 O O . ALA A 1 105 ? 10.476 -4.396 -22.531 1.00 50.72 105 ALA A O 1
ATOM 848 N N . PRO A 1 106 ? 12.680 -4.084 -22.820 1.00 50.00 106 PRO A N 1
ATOM 849 C CA . PRO A 1 106 ? 13.118 -4.784 -21.602 1.00 50.00 106 PRO A CA 1
ATOM 850 C C . PRO A 1 106 ? 12.611 -4.209 -20.261 1.00 50.00 106 PRO A C 1
ATOM 852 O O . PRO A 1 106 ? 12.981 -4.729 -19.216 1.00 50.00 106 PRO A O 1
ATOM 855 N N . ASN A 1 107 ? 11.751 -3.185 -20.276 1.00 52.28 107 ASN A N 1
ATOM 856 C CA . ASN A 1 107 ? 11.230 -2.504 -19.088 1.00 52.28 107 ASN A CA 1
ATOM 857 C C . ASN A 1 107 ? 9.697 -2.601 -19.050 1.00 52.28 107 ASN A C 1
ATOM 859 O O . ASN A 1 107 ? 8.998 -1.589 -19.155 1.00 52.28 107 ASN A O 1
ATOM 863 N N . GLU A 1 108 ? 9.167 -3.822 -18.962 1.00 61.59 108 GLU A N 1
ATOM 864 C CA . GLU A 1 108 ? 7.733 -4.040 -18.755 1.00 61.59 108 GLU A CA 1
ATOM 865 C C . GLU A 1 108 ? 7.325 -3.465 -17.392 1.00 61.59 108 GLU A C 1
ATOM 867 O O . GLU A 1 108 ? 7.679 -3.996 -16.343 1.00 61.59 108 GLU A O 1
ATOM 872 N N . ILE A 1 109 ? 6.581 -2.358 -17.405 1.00 67.44 109 ILE A N 1
ATOM 873 C CA . ILE A 1 109 ? 6.009 -1.785 -16.186 1.00 67.44 109 ILE A CA 1
ATOM 874 C C . ILE A 1 109 ? 4.686 -2.504 -15.923 1.00 67.44 109 ILE A C 1
ATOM 876 O O . ILE A 1 109 ? 3.743 -2.414 -16.720 1.00 67.44 109 ILE A O 1
ATOM 880 N N . CYS A 1 110 ? 4.630 -3.222 -14.804 1.00 75.00 110 CYS A N 1
ATOM 881 C CA . CYS A 1 110 ? 3.416 -3.843 -14.295 1.00 75.00 110 CYS A CA 1
ATOM 882 C C . CYS A 1 110 ? 2.876 -2.993 -13.144 1.00 75.00 110 CYS A C 1
ATOM 884 O O . CYS A 1 110 ? 3.596 -2.700 -12.193 1.00 75.00 110 CYS A O 1
ATOM 886 N N . ILE A 1 111 ? 1.621 -2.574 -13.254 1.00 78.75 111 ILE A N 1
ATOM 887 C CA . ILE A 1 111 ? 0.947 -1.732 -12.270 1.00 78.75 111 ILE A CA 1
ATOM 888 C C . ILE A 1 111 ? -0.302 -2.465 -11.804 1.00 78.75 111 ILE A C 1
ATOM 890 O O . ILE A 1 111 ? -1.139 -2.851 -12.621 1.00 78.75 111 ILE A O 1
ATOM 894 N N . ASN A 1 112 ? -0.443 -2.629 -10.496 1.00 84.44 112 ASN A N 1
ATOM 895 C CA . ASN A 1 112 ? -1.624 -3.213 -9.881 1.00 84.44 112 ASN A CA 1
ATOM 896 C C . ASN A 1 112 ? -2.425 -2.127 -9.180 1.00 84.44 112 ASN A C 1
ATOM 898 O O . ASN A 1 112 ? -1.885 -1.419 -8.341 1.00 84.44 112 ASN A O 1
ATOM 902 N N . PHE A 1 113 ? -3.708 -2.014 -9.488 1.00 85.62 113 PHE A N 1
ATOM 903 C CA . PHE A 1 113 ? -4.629 -1.149 -8.768 1.00 85.62 113 PHE A CA 1
ATOM 904 C C . PHE A 1 113 ? -5.367 -1.965 -7.722 1.00 85.62 113 PHE A C 1
ATOM 906 O O . PHE A 1 113 ? -5.978 -2.975 -8.061 1.00 85.62 113 PHE A O 1
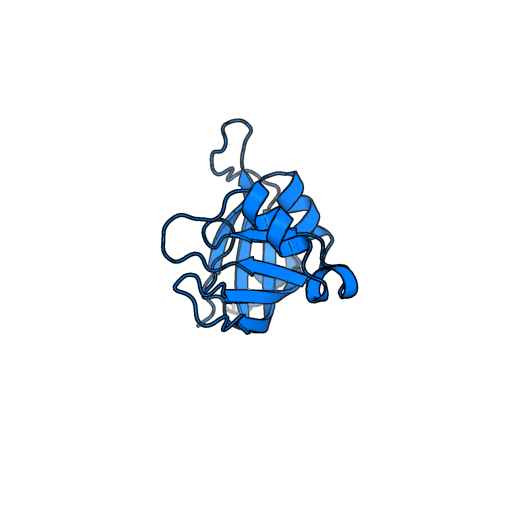ATOM 913 N N . TYR A 1 114 ? -5.292 -1.534 -6.471 1.00 87.69 114 TYR A N 1
ATOM 914 C CA . TYR A 1 114 ? -5.995 -2.130 -5.347 1.00 87.69 114 TYR A CA 1
ATOM 915 C C . TYR A 1 114 ? -7.172 -1.244 -4.998 1.00 87.69 114 TYR A C 1
ATOM 917 O O . TYR A 1 114 ? -6.974 -0.111 -4.555 1.00 87.69 114 TYR A O 1
ATOM 925 N N . GLU A 1 115 ? -8.373 -1.770 -5.196 1.00 89.94 115 GLU A N 1
ATOM 926 C CA . GLU A 1 115 ? -9.569 -1.230 -4.567 1.00 89.94 115 GLU A CA 1
ATOM 927 C C . GLU A 1 115 ? -9.682 -1.854 -3.175 1.00 89.94 115 GLU A C 1
ATOM 929 O O . GLU A 1 115 ? -9.472 -3.062 -3.010 1.00 89.94 115 GLU A O 1
ATOM 934 N N . TYR A 1 116 ? -9.918 -1.037 -2.153 1.00 90.62 116 TYR A N 1
ATOM 935 C CA . TYR A 1 116 ? -9.888 -1.506 -0.773 1.00 90.62 116 TYR A CA 1
ATOM 936 C C . TYR A 1 116 ? -10.875 -0.791 0.138 1.00 90.62 116 TYR A C 1
ATOM 938 O O . TYR A 1 116 ? -11.212 0.385 -0.025 1.00 90.62 116 TYR A O 1
ATOM 946 N N . SER A 1 117 ? -11.222 -1.502 1.204 1.00 90.75 117 SER A N 1
ATOM 947 C CA . SER A 1 117 ? -12.032 -1.010 2.304 1.00 90.75 117 SER A CA 1
ATOM 948 C C . SER A 1 117 ? -11.181 -0.774 3.547 1.00 90.75 117 SER A C 1
ATOM 950 O O . SER A 1 117 ? -10.364 -1.608 3.948 1.00 90.75 117 SER A O 1
ATOM 952 N N . LEU A 1 118 ? -11.401 0.363 4.211 1.00 91.00 118 LEU A N 1
ATOM 953 C CA . LEU A 1 118 ? -10.812 0.635 5.521 1.00 91.00 118 LEU A CA 1
ATOM 954 C C . LEU A 1 118 ? -11.533 -0.176 6.593 1.00 91.00 118 LEU A C 1
ATOM 956 O O . LEU A 1 118 ? -12.719 0.025 6.865 1.00 91.00 118 LEU A O 1
ATOM 960 N N . LEU A 1 119 ? -10.791 -1.052 7.262 1.00 87.50 119 LEU A N 1
ATOM 961 C CA . LEU A 1 119 ? -11.328 -1.822 8.366 1.00 87.50 119 LEU A CA 1
ATOM 962 C C . LEU A 1 119 ? -11.369 -0.969 9.627 1.00 87.50 119 LEU A C 1
ATOM 964 O O . LEU A 1 119 ? -10.352 -0.486 10.137 1.00 87.50 119 LEU A O 1
ATOM 968 N N . THR A 1 120 ? -12.575 -0.812 10.163 1.00 77.38 120 THR A N 1
ATOM 969 C CA . THR A 1 120 ? -12.749 -0.224 11.488 1.00 77.38 120 THR A CA 1
ATOM 970 C C . THR A 1 120 ? -12.197 -1.172 12.558 1.00 77.38 120 THR A C 1
ATOM 972 O O . THR A 1 120 ? -12.181 -2.390 12.356 1.00 77.38 120 THR A O 1
ATOM 975 N N . PRO A 1 121 ? -11.798 -0.662 13.738 1.00 67.88 121 PRO A N 1
ATOM 976 C CA . PRO A 1 121 ? -11.347 -1.510 14.841 1.00 67.88 121 PRO A CA 1
ATOM 977 C C . PRO A 1 121 ? -12.324 -2.644 15.195 1.00 67.88 121 PRO A C 1
ATOM 979 O O . PRO A 1 121 ? -11.879 -3.702 15.626 1.00 67.88 121 PRO A O 1
ATOM 982 N N . ALA A 1 122 ? -13.632 -2.453 14.964 1.00 62.16 122 ALA A N 1
ATOM 983 C CA . ALA A 1 122 ? -14.681 -3.448 15.199 1.00 62.16 122 ALA A CA 1
ATOM 984 C C . ALA A 1 122 ? -14.476 -4.763 14.426 1.00 62.16 122 ALA A C 1
ATOM 986 O O . ALA A 1 122 ? -14.852 -5.818 14.931 1.00 62.16 122 ALA A O 1
ATOM 987 N N . TYR A 1 123 ? -13.831 -4.720 13.254 1.00 63.69 123 TYR A N 1
ATOM 988 C CA . TYR A 1 123 ? -13.516 -5.913 12.462 1.00 63.69 123 TYR A CA 1
ATOM 989 C C . TYR A 1 123 ? -12.724 -6.949 13.283 1.00 63.69 123 TYR A C 1
ATOM 991 O O . TYR A 1 123 ? -13.059 -8.129 13.303 1.00 63.69 123 TYR A O 1
ATOM 999 N N . PHE A 1 124 ? -11.736 -6.494 14.059 1.00 63.41 124 PHE A N 1
ATOM 1000 C CA . PHE A 1 124 ? -10.861 -7.366 1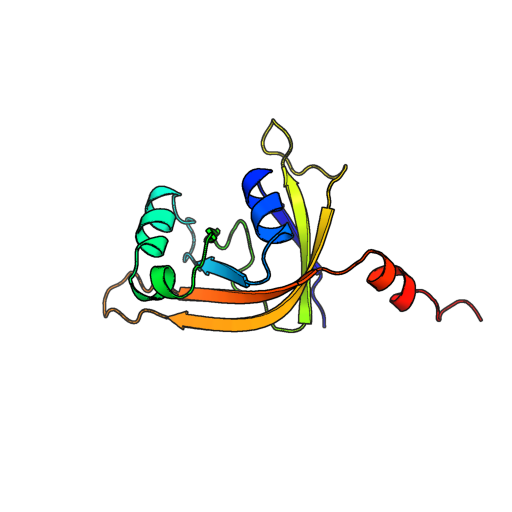4.853 1.00 63.41 124 PHE A CA 1
ATOM 1001 C C . PHE A 1 124 ? -11.484 -7.855 16.162 1.00 63.41 124 PHE A C 1
ATOM 1003 O O . PHE A 1 124 ? -10.987 -8.807 16.758 1.00 63.41 124 PHE A O 1
ATOM 1010 N N . PHE A 1 125 ? -12.549 -7.204 16.631 1.00 60.00 125 PHE A N 1
ATOM 1011 C CA . PHE A 1 125 ? -13.273 -7.646 17.823 1.00 60.00 125 PHE A CA 1
ATOM 1012 C C . PHE A 1 125 ? -14.327 -8.709 17.487 1.00 60.00 125 PHE A C 1
ATOM 1014 O O . PHE A 1 125 ? -14.618 -9.553 18.331 1.00 60.00 125 PHE A O 1
ATOM 1021 N N . ASN A 1 126 ? -14.845 -8.719 16.255 1.00 54.31 126 ASN A N 1
ATOM 1022 C CA . ASN A 1 126 ? -15.843 -9.696 15.817 1.00 54.31 126 ASN A CA 1
ATOM 1023 C C . ASN A 1 126 ? -15.239 -11.073 15.491 1.00 54.31 126 ASN A C 1
ATOM 1025 O O . ASN A 1 126 ? -15.896 -12.081 15.726 1.00 54.31 126 ASN A O 1
ATOM 1029 N N . GLU A 1 127 ? -13.982 -11.149 15.036 1.00 50.69 127 GLU A N 1
ATOM 1030 C CA . GLU A 1 127 ? -13.291 -12.436 14.802 1.00 50.69 127 GLU A CA 1
ATOM 1031 C C . GLU A 1 127 ? -12.827 -13.135 16.103 1.00 50.69 127 GLU A C 1
ATOM 1033 O O . GLU A 1 127 ? -12.374 -14.277 16.068 1.00 50.69 127 GLU A O 1
ATOM 1038 N N . GLY A 1 128 ? -12.952 -12.478 17.266 1.00 46.38 128 GLY A N 1
ATOM 1039 C CA . GLY A 1 128 ? -12.522 -13.001 18.571 1.00 46.38 128 GLY A CA 1
ATOM 1040 C C . GLY A 1 128 ? -13.646 -13.308 19.567 1.00 46.38 128 GLY A C 1
ATOM 1041 O O . GLY A 1 128 ? -13.352 -13.714 20.690 1.00 46.38 128 GLY A O 1
ATOM 1042 N N . ALA A 1 129 ? -14.914 -13.112 19.196 1.00 43.44 129 ALA A N 1
ATOM 1043 C CA . ALA A 1 129 ? -16.048 -13.225 20.119 1.00 43.44 129 ALA A CA 1
ATOM 1044 C C . ALA A 1 129 ? -16.693 -14.626 20.185 1.00 43.44 129 ALA A C 1
ATOM 1046 O O . ALA A 1 129 ? -17.744 -14.755 20.805 1.00 43.44 129 ALA A O 1
ATOM 1047 N N . ASP A 1 130 ? -16.072 -15.659 19.597 1.00 47.72 130 ASP A N 1
ATOM 1048 C CA . ASP A 1 130 ? -16.649 -17.015 19.530 1.00 47.72 130 ASP A CA 1
ATOM 1049 C C . ASP A 1 130 ? -15.738 -18.134 20.082 1.00 47.72 130 ASP A C 1
ATOM 1051 O O . ASP A 1 130 ? -15.861 -19.289 19.703 1.00 47.72 130 ASP A O 1
ATOM 1055 N N . ASN A 1 131 ? -14.822 -17.820 21.011 1.00 41.81 131 ASN A N 1
ATOM 1056 C CA . ASN A 1 13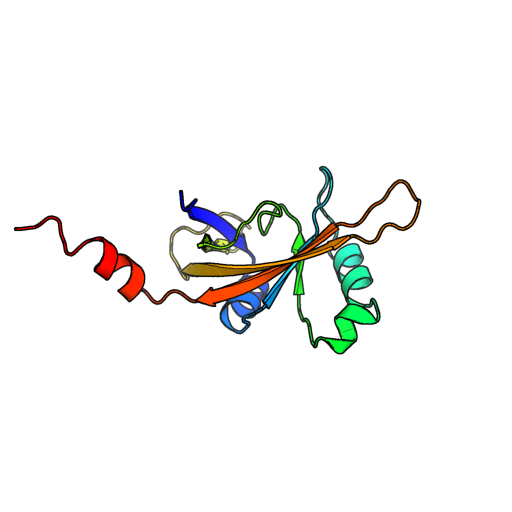1 ? -14.037 -18.829 21.754 1.00 41.81 131 ASN A CA 1
ATOM 1057 C C . ASN A 1 131 ? -14.095 -18.614 23.281 1.00 41.81 131 ASN A C 1
ATOM 1059 O O . ASN A 1 131 ? -13.087 -18.725 23.981 1.00 41.81 131 ASN A O 1
ATOM 1063 N N . GLY A 1 132 ? -15.272 -18.255 23.797 1.00 44.53 132 GLY A N 1
ATOM 1064 C CA . GLY A 1 132 ? -15.494 -17.972 25.219 1.00 44.53 132 GLY A CA 1
ATOM 1065 C C . GLY A 1 132 ? -16.798 -18.523 25.800 1.00 44.53 132 GLY A C 1
ATOM 1066 O O . GLY A 1 132 ? -17.230 -18.023 26.840 1.00 44.53 132 GLY A O 1
ATOM 1067 N N . GLN A 1 133 ? -17.418 -19.515 25.154 1.00 35.50 133 GLN A N 1
ATOM 1068 C CA . GLN A 1 133 ? -18.442 -20.374 25.760 1.00 35.50 133 GLN A CA 1
ATOM 1069 C C . GLN A 1 133 ? -18.057 -21.842 25.615 1.00 35.50 133 GLN A C 1
ATOM 1071 O O . GLN A 1 133 ? -17.602 -22.220 24.514 1.00 35.50 133 GLN A O 1
#

Foldseek 3Di:
DADEAEAEDAPVVVVVVVVDQKEKEKEDPPDWDDPVRQVVVCPDPVNVVVVHDDYHYCRRPNPPDDQQHKYKYAYADPVRHGDPPDDIWIKGFHDKDWDWDPPVDPDTIIMIMTGIDIDDPVVVVVVPPPPPD

pLDDT: mean 72.95, std 13.82, range [35.5, 92.19]

Secondary structure (DSSP, 8-state):
---EEEEEE-HHHHHHHHH-SEEEEEE-SSS---HHHHHHHHTSHHHHHTT---EEETTTS-TT--TT-EEEEEEB-TTS-B--SS-EEEEEEEEEEEEEE--SSS--EEEEEEEEEEEPTHHHHHTTTTS--

Sequence (133 aa):
MNFLRRVSVTEQEFNIIKNNQLVGVVNTLEEGMTEEQLDKIAQFYLFKHINFECFFDDTALPATTLPGDLIRITMMDNEGLIDKSSPRITIQVDEVHHVINRMSAPNEICINFYEYSLLTPAYFFNEGADNGQ

Radius of gyration: 16.17 Å; chains: 1; bounding box: 34×32×52 Å

Organism: NCBI:txid1379677